Protein AF-R7FUY0-F1 (afdb_monomer_lite)

Foldseek 3Di:
DDDDDPPPPDDDDDDDDDQDFPVPAFAPPPQFPQQPPPRHGRPSDWDWDDPPDPDPVRTDGPNGDGRDD

Sequence (69 aa):
MEFEKKDTLGTDKATCKTCKKNGGVSCDVTNCVYHDGDCTCKADRINVGPSYATSCTDTVCATFKQKNI

pLDDT: mean 76.5, std 16.21, range [38.16, 92.06]

Structure (mmCIF, N/CA/C/O backbone):
data_AF-R7FUY0-F1
#
_entry.id   AF-R7FUY0-F1
#
loop_
_atom_site.group_PDB
_atom_site.id
_atom_site.type_symbol
_atom_site.label_atom_id
_atom_site.label_alt_id
_atom_site.label_comp_id
_atom_site.label_asym_id
_atom_site.label_entity_id
_atom_site.label_seq_id
_atom_site.pdbx_PDB_ins_code
_atom_site.Cartn_x
_atom_site.Cartn_y
_atom_site.Cartn_z
_atom_site.occupancy
_atom_site.B_iso_or_equiv
_atom_site.auth_seq_id
_atom_site.auth_comp_id
_atom_site.auth_asym_id
_atom_site.auth_atom_id
_atom_site.pdbx_PDB_model_num
ATOM 1 N N . MET A 1 1 ? 31.525 -23.858 9.529 1.00 38.16 1 MET A N 1
ATOM 2 C CA . MET A 1 1 ? 30.848 -22.881 10.403 1.00 38.16 1 MET A CA 1
ATOM 3 C C . MET A 1 1 ? 29.920 -22.084 9.501 1.00 38.16 1 MET A C 1
ATOM 5 O O . MET A 1 1 ? 30.353 -21.145 8.857 1.00 38.16 1 MET A O 1
ATOM 9 N N . GLU A 1 2 ? 28.901 -22.758 8.986 1.00 46.72 2 GLU A N 1
ATOM 10 C CA . GLU A 1 2 ? 27.545 -22.927 9.540 1.00 46.72 2 GLU A CA 1
ATOM 11 C C . GLU A 1 2 ? 26.609 -21.859 8.975 1.00 46.72 2 GLU A C 1
ATOM 13 O O . GLU A 1 2 ? 26.656 -20.684 9.310 1.00 46.72 2 GLU A O 1
ATOM 18 N N . PHE A 1 3 ? 25.817 -22.326 8.016 1.00 42.69 3 PHE A N 1
ATOM 19 C CA . PHE A 1 3 ? 24.766 -21.615 7.317 1.00 42.69 3 PHE A CA 1
ATOM 20 C C . PHE A 1 3 ? 23.506 -21.792 8.172 1.00 42.69 3 PHE A C 1
ATOM 22 O O . PHE A 1 3 ? 22.818 -22.808 8.047 1.00 42.69 3 PHE A O 1
ATOM 29 N N . GLU A 1 4 ? 23.223 -20.871 9.095 1.00 51.31 4 GLU A N 1
ATOM 30 C CA . GLU A 1 4 ? 21.973 -20.918 9.859 1.00 51.31 4 GLU A CA 1
ATOM 31 C C . GLU A 1 4 ? 20.800 -20.498 8.962 1.00 51.31 4 GLU A C 1
ATOM 33 O O . GLU A 1 4 ? 20.427 -19.333 8.863 1.00 51.31 4 GLU A O 1
ATOM 38 N N . LYS A 1 5 ? 20.204 -21.493 8.296 1.00 57.19 5 LYS A N 1
ATOM 39 C CA . LYS A 1 5 ? 18.831 -21.428 7.788 1.00 57.19 5 LYS A CA 1
ATOM 40 C C . LYS A 1 5 ? 17.884 -21.401 8.985 1.00 57.19 5 LYS A C 1
ATOM 42 O O . LYS A 1 5 ? 17.751 -22.425 9.654 1.00 57.19 5 LYS A O 1
ATOM 47 N N . LYS A 1 6 ? 17.199 -20.283 9.231 1.00 48.19 6 LYS A N 1
ATOM 48 C CA . LYS A 1 6 ? 16.027 -20.231 10.125 1.00 48.19 6 LYS A CA 1
ATOM 49 C C . LYS A 1 6 ? 14.927 -19.319 9.582 1.00 48.19 6 LYS A C 1
ATOM 51 O O . LYS A 1 6 ? 14.340 -18.535 10.317 1.00 48.19 6 LYS A O 1
ATOM 56 N N . ASP A 1 7 ? 14.554 -19.508 8.321 1.00 53.91 7 ASP A N 1
ATOM 57 C CA . ASP A 1 7 ? 13.192 -19.188 7.888 1.00 53.91 7 ASP A CA 1
ATOM 58 C C . ASP A 1 7 ? 12.293 -20.330 8.366 1.00 53.91 7 ASP A C 1
ATOM 60 O O . ASP A 1 7 ? 11.990 -21.277 7.640 1.00 53.91 7 ASP A O 1
ATOM 64 N N . THR A 1 8 ? 11.927 -20.302 9.647 1.00 54.28 8 THR A N 1
ATOM 65 C CA . THR A 1 8 ? 11.042 -21.317 10.232 1.00 54.28 8 THR A CA 1
ATOM 66 C C . THR A 1 8 ? 9.598 -21.012 9.830 1.00 54.28 8 THR A C 1
ATOM 68 O O . THR A 1 8 ? 8.762 -20.692 10.668 1.00 54.28 8 THR A O 1
ATOM 71 N N . LEU A 1 9 ? 9.285 -21.106 8.534 1.00 55.06 9 LEU A N 1
ATOM 72 C CA . LEU A 1 9 ? 7.908 -21.229 8.052 1.00 55.06 9 LEU A CA 1
ATOM 73 C C . LEU A 1 9 ? 7.572 -22.721 7.923 1.00 55.06 9 LEU A C 1
ATOM 75 O O . LEU A 1 9 ? 7.337 -23.249 6.840 1.00 55.06 9 LEU A O 1
ATOM 79 N N . GLY A 1 10 ? 7.619 -23.412 9.062 1.00 48.72 10 GLY A N 1
ATOM 80 C CA . GLY A 1 10 ? 7.234 -24.810 9.204 1.00 48.72 10 GLY A CA 1
ATOM 81 C C . GLY A 1 10 ? 5.821 -24.916 9.761 1.00 48.72 10 GLY A C 1
ATOM 82 O O . GLY A 1 10 ? 5.627 -24.826 10.969 1.00 48.72 10 GLY A O 1
ATOM 83 N N . THR A 1 11 ? 4.839 -25.059 8.873 1.00 42.09 11 THR A N 1
ATOM 84 C CA . THR A 1 11 ? 3.743 -26.046 8.958 1.00 42.09 11 THR A CA 1
ATOM 85 C C . THR A 1 11 ? 2.839 -25.881 7.736 1.00 42.09 11 THR A C 1
ATOM 87 O O . THR A 1 11 ? 1.925 -25.061 7.655 1.00 42.09 11 TH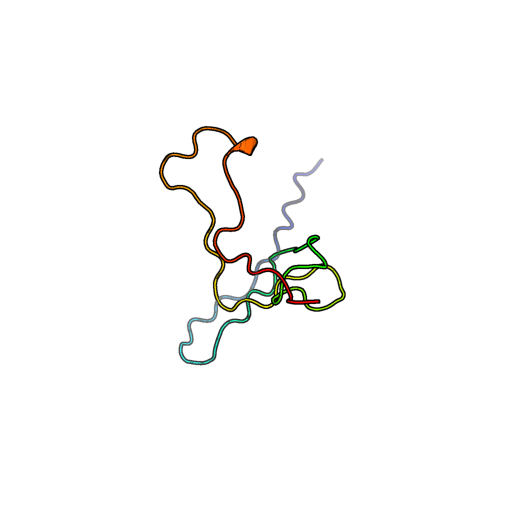R A O 1
ATOM 90 N N . ASP A 1 12 ? 3.155 -26.695 6.743 1.00 64.19 12 ASP A N 1
ATOM 91 C CA . ASP A 1 12 ? 2.245 -27.317 5.796 1.00 64.19 12 ASP A CA 1
ATOM 92 C C . ASP A 1 12 ? 0.862 -27.636 6.403 1.00 64.19 12 ASP A C 1
ATOM 94 O O . ASP A 1 12 ? 0.640 -28.648 7.057 1.00 64.19 12 ASP A O 1
ATOM 98 N N . LYS A 1 13 ? -0.132 -26.782 6.136 1.00 53.31 13 LYS A N 1
ATOM 99 C CA . LYS A 1 13 ? -1.541 -27.189 6.193 1.00 53.31 13 LYS A CA 1
ATOM 100 C C . LYS A 1 13 ? -2.348 -26.467 5.128 1.00 53.31 13 LYS A C 1
ATOM 102 O O . LYS A 1 13 ? -2.728 -25.305 5.263 1.00 53.31 13 LYS A O 1
ATOM 107 N N . ALA A 1 14 ? -2.658 -27.186 4.056 1.00 69.75 14 ALA A N 1
ATOM 108 C CA . ALA A 1 14 ? -3.722 -26.802 3.147 1.00 69.75 14 ALA A CA 1
ATOM 109 C C . ALA A 1 14 ? -5.059 -26.830 3.907 1.00 69.75 14 ALA A C 1
ATOM 111 O O . ALA A 1 14 ? -5.559 -27.903 4.244 1.00 69.75 14 ALA A O 1
ATOM 112 N N . THR A 1 15 ? -5.665 -25.676 4.208 1.00 53.91 15 THR A N 1
ATOM 113 C CA . THR A 1 15 ? -7.122 -25.597 4.426 1.00 53.91 15 THR A CA 1
ATOM 114 C C . THR A 1 15 ? -7.669 -24.187 4.162 1.00 53.91 15 THR A C 1
ATOM 116 O O . THR A 1 15 ? -7.146 -23.181 4.630 1.00 53.91 15 THR A O 1
ATOM 119 N N . CYS A 1 16 ? -8.722 -24.145 3.349 1.00 63.41 16 CYS A N 1
ATOM 120 C CA . CYS A 1 16 ? -9.492 -22.983 2.912 1.00 63.41 16 CYS A CA 1
ATOM 121 C C . CYS A 1 16 ? -10.482 -22.505 4.008 1.00 63.41 16 CYS A C 1
ATOM 123 O O . CYS A 1 16 ? -10.903 -23.321 4.823 1.00 63.41 16 CYS A O 1
ATOM 125 N N . LYS A 1 17 ? -10.940 -21.239 3.916 1.00 63.69 17 LYS A N 1
ATOM 126 C CA . LYS A 1 17 ? -12.217 -20.677 4.446 1.00 63.69 17 LYS A CA 1
ATOM 127 C C . LYS A 1 17 ? -12.264 -19.775 5.697 1.00 63.69 17 LYS A C 1
ATOM 129 O O . LYS A 1 17 ? -13.370 -19.502 6.151 1.00 63.69 17 LYS A O 1
ATOM 134 N N . THR A 1 18 ? -11.171 -19.164 6.162 1.00 59.03 18 THR A N 1
ATOM 135 C CA . THR A 1 18 ? -11.312 -18.034 7.114 1.00 59.03 18 THR A CA 1
ATOM 136 C C . THR A 1 18 ? -10.269 -16.949 6.868 1.00 59.03 18 THR A C 1
ATOM 138 O O . THR A 1 18 ? -9.091 -17.243 6.684 1.00 59.03 18 THR A O 1
ATOM 141 N N . CYS A 1 19 ? -10.743 -15.705 6.788 1.00 56.38 19 CYS A N 1
ATOM 142 C CA . CYS A 1 19 ? -10.050 -14.498 6.338 1.00 56.38 19 CYS A CA 1
ATOM 143 C C . CYS A 1 19 ? -8.634 -14.378 6.919 1.00 56.38 19 CYS A C 1
ATOM 145 O O . CYS A 1 19 ? -8.455 -14.177 8.123 1.00 56.38 19 CYS A O 1
ATOM 147 N N . LYS A 1 20 ? -7.625 -14.525 6.053 1.00 60.22 20 LYS A N 1
ATOM 148 C CA . LYS A 1 20 ? -6.223 -14.340 6.419 1.00 60.22 20 LYS A CA 1
ATOM 149 C C . LYS A 1 20 ? -5.994 -12.853 6.658 1.00 60.22 20 LYS A C 1
ATOM 151 O O . 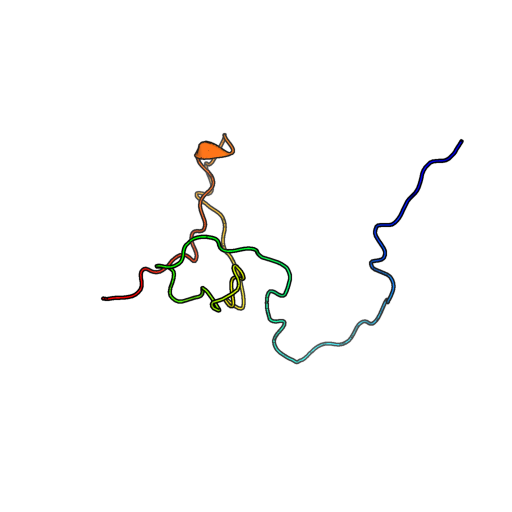LYS A 1 20 ? -5.792 -12.108 5.706 1.00 60.22 20 LYS A O 1
ATOM 156 N N . LYS A 1 21 ? -6.011 -12.435 7.924 1.00 60.06 21 LYS A N 1
ATOM 157 C CA . LYS A 1 21 ? -5.422 -11.152 8.320 1.00 60.06 21 LYS A CA 1
ATOM 158 C C . LYS A 1 21 ? -3.988 -11.111 7.784 1.00 60.06 21 LYS A C 1
ATOM 160 O O . LYS A 1 21 ? -3.281 -12.122 7.832 1.00 60.06 21 LYS A O 1
ATOM 165 N N . ASN A 1 22 ? -3.565 -9.965 7.270 1.00 69.56 22 ASN A N 1
ATOM 166 C CA . ASN A 1 22 ? -2.219 -9.713 6.759 1.00 69.56 22 ASN A CA 1
ATOM 167 C C . ASN A 1 22 ? -1.188 -9.633 7.911 1.00 69.56 22 ASN A C 1
ATOM 169 O O . ASN A 1 22 ? -0.569 -8.601 8.145 1.00 69.56 22 ASN A O 1
ATOM 173 N N . GLY A 1 23 ? -0.983 -10.738 8.634 1.00 65.56 23 GLY A N 1
ATOM 174 C CA . GLY A 1 23 ? -0.185 -10.814 9.869 1.00 65.56 23 GLY A CA 1
ATOM 175 C C . GLY A 1 23 ? 1.331 -10.632 9.722 1.00 65.56 23 GLY A C 1
ATOM 176 O O . GLY A 1 23 ? 2.077 -11.154 10.539 1.00 65.56 23 GLY A O 1
ATOM 177 N N . GLY A 1 24 ? 1.795 -9.944 8.682 1.00 77.12 24 GLY A N 1
ATOM 178 C CA . GLY A 1 24 ? 3.216 -9.702 8.432 1.00 77.12 24 GLY A CA 1
ATOM 179 C C . GLY A 1 24 ? 3.508 -8.423 7.652 1.00 77.12 24 GLY A C 1
ATOM 180 O O . GLY A 1 24 ? 4.618 -8.271 7.157 1.00 77.12 24 GLY A O 1
ATOM 181 N N . VAL A 1 25 ? 2.532 -7.520 7.495 1.00 86.75 25 VAL A N 1
ATOM 182 C CA . VAL A 1 25 ? 2.775 -6.225 6.848 1.00 86.75 25 VAL A CA 1
ATOM 183 C C . VAL A 1 25 ? 2.941 -5.159 7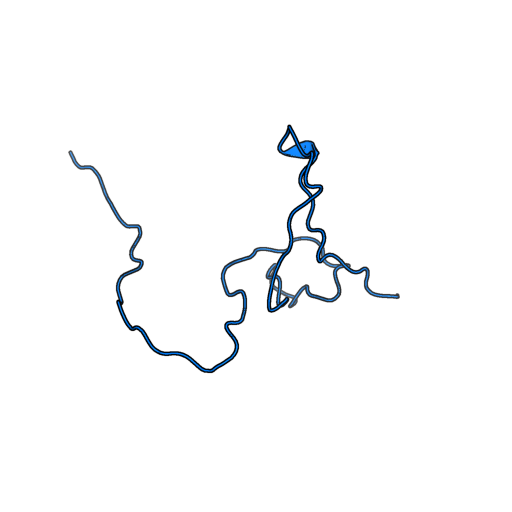.917 1.00 86.75 25 VAL A C 1
ATOM 185 O O . VAL A 1 25 ? 1.971 -4.791 8.581 1.00 86.75 25 VAL A O 1
ATOM 188 N N . SER A 1 26 ? 4.150 -4.622 8.034 1.00 87.31 26 SER A N 1
ATOM 189 C CA . SER A 1 26 ? 4.403 -3.441 8.853 1.00 87.31 26 SER A CA 1
ATOM 190 C C . SER A 1 26 ? 3.797 -2.200 8.197 1.00 87.31 26 SER A C 1
ATOM 192 O O . SER A 1 26 ? 3.884 -2.008 6.984 1.00 87.31 26 SER A O 1
ATOM 194 N N . CYS A 1 27 ? 3.145 -1.364 8.994 1.00 88.75 27 CYS A N 1
ATOM 195 C CA . CYS A 1 27 ? 2.613 -0.078 8.577 1.00 88.75 27 CYS A CA 1
ATOM 196 C C . CYS A 1 27 ? 3.069 0.961 9.584 1.00 88.75 27 CYS A C 1
ATOM 198 O O . CYS A 1 27 ? 2.491 1.053 10.656 1.00 88.75 27 CYS A O 1
ATOM 200 N N . ASP A 1 28 ? 4.048 1.775 9.209 1.00 90.44 28 ASP A N 1
ATOM 201 C CA . ASP A 1 28 ? 4.517 2.888 10.047 1.00 90.44 28 ASP A CA 1
ATOM 202 C C . ASP A 1 28 ? 3.639 4.140 9.893 1.00 90.44 28 ASP A C 1
ATOM 204 O O . ASP A 1 28 ? 3.758 5.123 10.623 1.00 90.44 28 ASP A O 1
ATOM 208 N N . VAL A 1 29 ? 2.723 4.122 8.921 1.00 89.81 29 VAL A N 1
ATOM 209 C CA . VAL A 1 29 ? 1.846 5.253 8.624 1.00 89.81 29 VAL A CA 1
ATOM 210 C C . VAL A 1 29 ? 0.704 5.298 9.642 1.00 89.81 29 VAL A C 1
ATOM 212 O O . VAL A 1 29 ? -0.348 4.692 9.444 1.00 89.81 29 VAL A O 1
ATOM 215 N N . THR A 1 30 ? 0.888 6.049 10.728 1.00 90.25 30 THR A N 1
ATOM 216 C CA . THR A 1 30 ? -0.093 6.196 11.827 1.00 90.25 30 THR A CA 1
ATOM 217 C C . THR A 1 30 ? -1.434 6.786 11.373 1.00 90.25 30 THR A C 1
ATOM 219 O O . THR A 1 30 ? -2.498 6.448 11.910 1.00 90.25 30 THR A O 1
ATOM 222 N N . ASN A 1 31 ? -1.391 7.607 10.320 1.00 91.25 31 ASN A N 1
ATOM 223 C CA . ASN A 1 31 ? -2.556 8.196 9.661 1.00 91.25 31 ASN A CA 1
ATOM 224 C C . ASN A 1 31 ? -3.244 7.239 8.658 1.00 91.25 31 ASN A C 1
ATOM 226 O O . ASN A 1 31 ? -4.172 7.625 7.960 1.00 91.25 31 ASN A O 1
ATOM 230 N N . CYS A 1 32 ? -2.813 5.983 8.537 1.00 90.75 32 CYS A N 1
ATOM 231 C CA . CYS A 1 32 ? -3.487 4.997 7.690 1.00 90.75 32 CYS A CA 1
ATOM 232 C C . CYS A 1 32 ? -4.648 4.350 8.445 1.00 90.75 32 CYS A C 1
ATOM 234 O O . CYS A 1 32 ? -4.416 3.777 9.504 1.00 90.75 32 CYS A O 1
ATOM 236 N N . VAL A 1 33 ? -5.873 4.338 7.909 1.00 92.06 33 VAL A N 1
ATOM 237 C CA . VAL A 1 33 ? -7.049 3.708 8.562 1.00 92.06 33 VAL A CA 1
ATOM 238 C C . VAL A 1 33 ? -6.822 2.248 8.955 1.00 92.06 33 VAL A C 1
ATOM 240 O O . VAL A 1 33 ? -7.443 1.765 9.894 1.00 92.06 33 VAL A O 1
ATOM 243 N N . TYR A 1 34 ? -5.923 1.560 8.250 1.00 90.50 34 TYR A N 1
ATOM 244 C CA . TYR A 1 34 ? -5.578 0.164 8.489 1.00 90.50 34 TYR A CA 1
ATOM 245 C C . TYR A 1 34 ? -4.436 -0.020 9.496 1.00 90.50 34 TYR A C 1
ATOM 247 O O . TYR A 1 34 ? -4.042 -1.152 9.740 1.00 90.50 34 TYR A O 1
ATOM 255 N N . HIS A 1 35 ? -3.880 1.050 10.059 1.00 89.44 35 HIS A N 1
ATOM 256 C CA . HIS A 1 35 ? -2.861 0.979 11.103 1.00 89.44 35 HIS A CA 1
ATOM 257 C C . HIS A 1 35 ? -3.481 0.506 12.423 1.00 89.44 35 HIS A C 1
ATOM 259 O O . HIS A 1 35 ? -4.335 1.208 12.975 1.00 89.44 35 HIS A O 1
ATOM 265 N N . ASP A 1 36 ? -3.034 -0.645 12.932 1.00 84.81 36 ASP A N 1
ATOM 266 C CA . ASP A 1 36 ? -3.597 -1.301 14.126 1.00 84.81 36 ASP A CA 1
ATOM 267 C C . ASP A 1 36 ? -3.225 -0.598 15.445 1.00 84.81 36 ASP A C 1
ATOM 269 O O . ASP A 1 36 ? -3.976 -0.672 16.408 1.00 84.81 36 ASP A O 1
ATOM 273 N N . GLY A 1 37 ? -2.125 0.163 15.463 1.00 82.00 37 GLY A N 1
ATOM 274 C CA . GLY A 1 37 ? -1.614 0.858 16.655 1.00 82.00 37 GLY A CA 1
ATOM 275 C C . GLY A 1 37 ? -0.159 0.502 16.948 1.00 82.00 37 GLY A C 1
ATOM 276 O O . GLY A 1 37 ? 0.629 1.386 17.264 1.00 82.00 37 GLY A O 1
ATOM 277 N N . ASP A 1 38 ? 0.206 -0.754 16.698 1.00 80.38 38 ASP A N 1
ATOM 278 C CA . ASP A 1 38 ? 1.522 -1.340 16.984 1.00 80.38 38 ASP A CA 1
ATOM 279 C C . ASP A 1 38 ? 2.376 -1.536 15.714 1.00 80.38 38 ASP A C 1
ATOM 281 O O . ASP A 1 38 ? 3.010 -2.572 15.520 1.00 80.38 38 ASP A O 1
ATOM 285 N N . CYS A 1 39 ? 2.340 -0.570 14.791 1.00 83.75 39 CYS A N 1
ATOM 286 C CA . CYS A 1 39 ? 3.072 -0.593 13.513 1.00 83.75 39 CYS A CA 1
ATOM 287 C C . CYS A 1 39 ? 2.700 -1.737 12.555 1.00 83.75 39 CYS A C 1
ATOM 289 O O . CYS A 1 39 ? 3.488 -2.107 11.683 1.00 83.75 39 CYS A O 1
ATOM 291 N N . THR A 1 40 ? 1.499 -2.307 12.667 1.00 86.19 40 THR A N 1
ATOM 292 C CA . THR A 1 40 ? 1.014 -3.334 11.735 1.00 86.19 40 THR A CA 1
ATOM 293 C C . THR A 1 40 ? -0.137 -2.813 10.883 1.00 86.19 40 THR A C 1
ATOM 295 O O . THR A 1 40 ? -0.984 -2.027 11.319 1.00 86.19 40 THR A O 1
ATOM 298 N N . CYS A 1 41 ? -0.153 -3.228 9.618 1.00 87.56 41 CYS A N 1
ATOM 299 C CA . CYS A 1 41 ? -1.301 -3.042 8.750 1.00 87.56 41 CYS A CA 1
ATOM 300 C C . CYS A 1 41 ? -2.311 -4.144 9.061 1.00 87.56 41 CYS A C 1
ATOM 302 O O . CYS A 1 41 ? -1.928 -5.304 9.099 1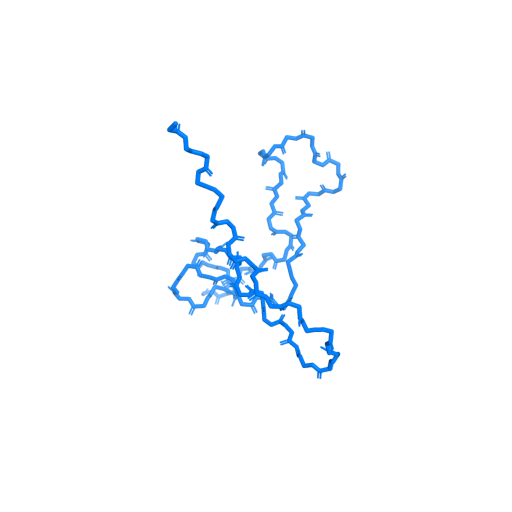.00 87.56 41 CYS A O 1
ATOM 304 N N . LYS A 1 42 ? -3.592 -3.805 9.179 1.00 88.38 42 LYS A N 1
ATOM 305 C CA . LYS A 1 42 ? -4.716 -4.729 9.390 1.00 88.38 42 LYS A CA 1
ATOM 306 C C . LYS A 1 42 ? -5.557 -4.951 8.126 1.00 88.38 42 LYS A C 1
ATOM 308 O O . LYS A 1 42 ? -6.650 -5.509 8.195 1.00 88.38 42 LYS A O 1
ATOM 313 N N . ALA A 1 43 ? -5.115 -4.443 6.976 1.00 85.88 43 ALA A N 1
ATOM 314 C CA . ALA A 1 43 ? -5.844 -4.602 5.724 1.00 85.88 43 ALA A CA 1
ATOM 315 C C . ALA A 1 43 ? -5.806 -6.068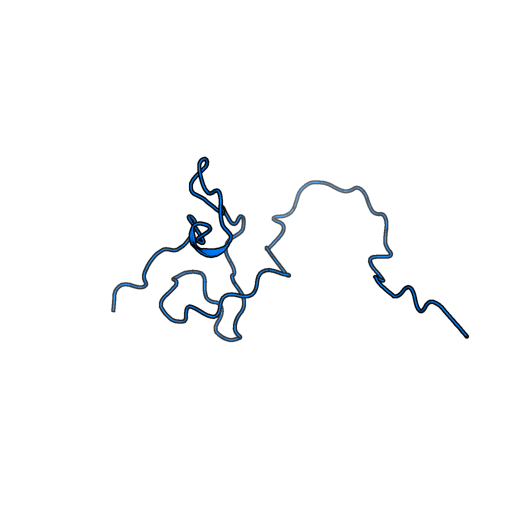 5.270 1.00 85.88 43 ALA A C 1
ATOM 317 O O . ALA A 1 43 ? -4.728 -6.607 5.055 1.00 85.88 43 ALA A O 1
ATOM 318 N N . ASP A 1 44 ? -6.954 -6.705 5.025 1.00 84.19 44 ASP A N 1
ATOM 319 C CA . ASP A 1 44 ? -6.996 -8.108 4.569 1.00 84.19 44 ASP A CA 1
ATOM 320 C C . ASP A 1 44 ? -6.119 -8.373 3.335 1.00 84.19 44 ASP A C 1
ATOM 322 O O . ASP A 1 44 ? -5.560 -9.457 3.165 1.00 84.19 44 ASP A O 1
ATOM 326 N N . ARG A 1 45 ? -5.978 -7.371 2.460 1.00 85.00 45 ARG A N 1
ATOM 327 C CA . ARG A 1 45 ? -5.049 -7.404 1.333 1.00 85.00 45 ARG A CA 1
ATOM 328 C C . ARG A 1 45 ? -4.361 -6.062 1.174 1.00 85.00 45 ARG A C 1
ATOM 330 O O . ARG A 1 45 ? -5.020 -5.023 1.153 1.00 85.00 45 ARG A O 1
ATOM 337 N N . ILE A 1 46 ? -3.051 -6.107 0.966 1.00 88.25 46 ILE A N 1
ATOM 338 C CA . ILE A 1 46 ? -2.290 -4.947 0.521 1.00 88.25 46 ILE A CA 1
ATOM 339 C C . ILE A 1 46 ? -2.090 -4.992 -0.988 1.00 88.25 46 ILE A C 1
ATOM 341 O O . ILE A 1 46 ? -1.831 -6.040 -1.580 1.00 88.25 46 ILE A O 1
ATOM 345 N N . ASN A 1 47 ? -2.219 -3.834 -1.608 1.00 89.31 47 ASN A N 1
ATOM 346 C CA . ASN A 1 47 ? -1.835 -3.580 -2.974 1.00 89.31 47 ASN A CA 1
ATOM 347 C C . ASN A 1 47 ? -0.647 -2.632 -2.918 1.00 89.31 47 ASN A C 1
ATOM 349 O O . ASN A 1 47 ? -0.710 -1.584 -2.279 1.00 89.31 47 ASN A O 1
ATOM 353 N N . VAL A 1 48 ? 0.431 -3.022 -3.583 1.00 89.44 48 VAL A N 1
ATOM 354 C CA . VAL A 1 48 ? 1.592 -2.169 -3.806 1.00 89.44 48 VAL A CA 1
ATOM 355 C C . VAL A 1 48 ? 1.559 -1.774 -5.273 1.00 89.44 48 VAL A C 1
ATOM 357 O O . VAL A 1 48 ? 1.312 -2.615 -6.137 1.00 89.44 48 VAL A O 1
ATO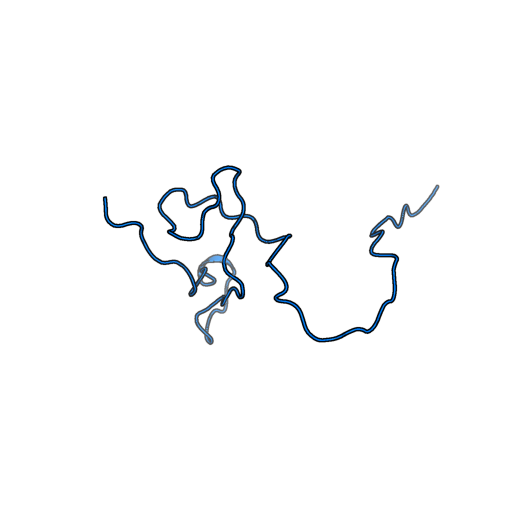M 360 N N . GLY A 1 49 ? 1.728 -0.492 -5.547 1.00 91.25 49 GLY A N 1
ATOM 361 C CA . GLY A 1 49 ? 1.699 0.047 -6.900 1.00 91.25 49 GLY A CA 1
ATOM 362 C C . GLY A 1 49 ? 2.491 1.346 -6.980 1.00 91.25 49 GLY A C 1
ATOM 363 O O . GLY A 1 49 ? 3.065 1.752 -5.968 1.00 91.25 49 GLY A O 1
ATOM 364 N N . PRO A 1 50 ? 2.510 2.007 -8.147 1.00 85.31 50 PRO A N 1
ATOM 365 C CA . PRO A 1 50 ? 1.755 1.700 -9.370 1.00 85.31 50 PRO A CA 1
ATOM 366 C C . PRO A 1 50 ? 2.371 0.568 -10.219 1.00 85.31 50 PRO A C 1
ATOM 368 O O . PRO A 1 50 ? 3.500 0.151 -9.993 1.00 85.31 50 PRO A O 1
ATOM 371 N N . SER A 1 51 ? 1.640 0.057 -11.220 1.00 86.69 51 SER A N 1
ATOM 372 C CA . SER A 1 51 ? 2.071 -1.077 -12.071 1.00 86.69 51 SER A CA 1
ATOM 373 C C . SER A 1 51 ? 3.305 -0.800 -12.936 1.00 86.69 51 SER A C 1
ATOM 375 O O . SER A 1 51 ? 3.901 -1.729 -13.469 1.00 86.69 51 SER A O 1
ATOM 377 N N . TYR A 1 52 ? 3.655 0.473 -13.099 1.00 88.31 52 TYR A N 1
ATOM 378 C CA . TYR A 1 52 ? 4.825 0.947 -13.833 1.00 88.31 52 TYR A CA 1
ATOM 379 C C . TYR A 1 52 ? 5.968 1.377 -12.900 1.00 88.31 52 TYR A C 1
ATOM 381 O O . TYR A 1 52 ? 6.901 2.027 -13.357 1.00 88.31 52 TYR A O 1
ATOM 389 N N . ALA A 1 53 ? 5.893 1.066 -11.600 1.00 88.50 53 ALA A N 1
ATOM 390 C CA . ALA A 1 53 ? 6.983 1.334 -10.670 1.00 88.50 53 ALA A CA 1
ATOM 391 C C . ALA A 1 53 ? 8.264 0.638 -11.155 1.00 88.50 53 ALA A C 1
ATOM 393 O O . ALA A 1 53 ? 8.282 -0.576 -11.362 1.00 88.50 53 ALA A O 1
ATOM 394 N N . THR A 1 54 ? 9.326 1.418 -11.347 1.00 88.50 54 THR A N 1
ATOM 395 C CA . THR A 1 54 ? 10.633 0.909 -11.804 1.00 88.50 54 THR A CA 1
ATOM 396 C C . THR A 1 54 ? 11.673 0.933 -10.696 1.00 88.50 54 THR A C 1
ATOM 398 O O . THR A 1 54 ? 12.653 0.192 -10.750 1.00 88.50 54 THR A O 1
ATOM 401 N N . SER A 1 55 ? 11.433 1.752 -9.673 1.00 88.25 55 SER A N 1
ATOM 402 C CA . SER A 1 55 ? 12.289 1.917 -8.509 1.00 88.25 55 SER A CA 1
ATOM 403 C C . SER A 1 55 ? 11.510 1.650 -7.226 1.00 88.25 55 SER A C 1
ATOM 405 O O . SER A 1 55 ? 10.295 1.834 -7.153 1.00 88.25 55 SER A O 1
ATOM 407 N N . CYS A 1 56 ? 12.221 1.264 -6.169 1.00 83.69 56 CYS A N 1
ATOM 408 C CA . CYS A 1 56 ? 11.639 1.088 -4.836 1.00 83.69 56 CYS A CA 1
ATOM 409 C C . CYS A 1 56 ? 11.011 2.378 -4.282 1.00 83.69 56 CYS A C 1
ATOM 411 O O . CYS A 1 56 ? 10.062 2.322 -3.507 1.00 83.69 56 CYS A O 1
ATOM 413 N N . THR A 1 57 ? 11.490 3.543 -4.717 1.00 86.31 57 THR A N 1
ATOM 414 C CA . THR A 1 57 ? 10.909 4.848 -4.377 1.00 86.31 57 THR A CA 1
ATOM 415 C C . THR A 1 57 ? 9.547 5.086 -5.023 1.00 86.31 57 THR A C 1
ATOM 417 O O . THR A 1 57 ? 8.768 5.882 -4.508 1.00 86.31 57 THR A O 1
ATOM 420 N N . ASP A 1 58 ? 9.252 4.400 -6.132 1.00 85.81 58 ASP A N 1
ATOM 421 C CA . ASP A 1 58 ? 7.974 4.515 -6.840 1.00 85.81 58 ASP A CA 1
ATOM 422 C C . ASP A 1 58 ? 6.905 3.624 -6.200 1.00 85.81 58 ASP A C 1
ATOM 424 O O . ASP A 1 58 ? 5.710 3.863 -6.366 1.00 85.81 58 ASP A O 1
ATOM 428 N N . THR A 1 59 ? 7.324 2.575 -5.485 1.00 87.69 59 THR A N 1
ATOM 429 C CA . THR A 1 59 ? 6.404 1.630 -4.856 1.00 87.69 59 THR A CA 1
ATOM 430 C C . THR A 1 59 ? 5.813 2.218 -3.581 1.00 87.69 59 THR A C 1
ATOM 432 O O . THR A 1 59 ? 6.521 2.486 -2.614 1.00 87.69 59 THR A O 1
ATOM 435 N N . VAL A 1 60 ? 4.491 2.368 -3.558 1.00 89.00 60 VAL A N 1
ATOM 436 C CA . VAL A 1 60 ? 3.725 2.826 -2.395 1.00 89.00 60 VAL A CA 1
ATOM 437 C C . VAL A 1 60 ? 2.608 1.844 -2.059 1.00 89.00 60 VAL A C 1
ATOM 439 O O . VAL A 1 60 ? 2.145 1.070 -2.903 1.00 89.00 60 VAL A O 1
ATOM 442 N N . CYS A 1 61 ? 2.144 1.877 -0.808 1.00 90.00 61 CYS A N 1
ATOM 443 C CA . CYS A 1 61 ? 0.961 1.129 -0.396 1.00 90.00 61 CYS A CA 1
ATOM 444 C C . CYS A 1 61 ? -0.281 1.745 -1.056 1.00 90.00 61 CYS A C 1
ATOM 446 O O . CYS A 1 61 ? -0.850 2.710 -0.555 1.00 90.00 61 CYS A O 1
ATOM 448 N N . ALA A 1 62 ? -0.727 1.174 -2.172 1.00 90.69 62 ALA A N 1
ATOM 449 C CA . ALA A 1 62 ? -1.939 1.585 -2.877 1.00 90.69 62 ALA A CA 1
ATOM 450 C C . ALA A 1 62 ? -3.220 1.295 -2.071 1.00 90.69 62 ALA A C 1
ATOM 452 O O . ALA A 1 62 ? -4.265 1.882 -2.336 1.00 90.69 62 ALA A O 1
ATOM 453 N N . THR A 1 63 ? -3.147 0.417 -1.064 1.00 90.62 63 THR A N 1
ATOM 454 C CA . THR A 1 63 ? -4.236 0.211 -0.092 1.00 90.62 63 THR A CA 1
ATOM 455 C C . THR A 1 63 ? -4.323 1.336 0.944 1.00 90.62 63 THR A C 1
ATOM 457 O O . THR A 1 63 ? -5.290 1.382 1.701 1.00 90.62 63 THR A O 1
ATOM 460 N N . PHE A 1 64 ? -3.349 2.247 1.014 1.00 91.88 64 PHE A N 1
ATOM 461 C CA . PHE A 1 64 ? -3.378 3.348 1.969 1.00 91.88 64 PHE A CA 1
ATOM 462 C C . PHE A 1 64 ? -4.666 4.170 1.834 1.00 91.88 64 PHE A C 1
ATOM 464 O O . PHE A 1 64 ? -5.043 4.618 0.753 1.00 91.88 64 PHE A O 1
ATOM 471 N N . LYS A 1 65 ? -5.323 4.397 2.971 1.00 91.50 65 LYS A N 1
ATOM 472 C CA . LYS A 1 65 ? -6.406 5.366 3.107 1.00 91.50 65 LYS A CA 1
ATOM 473 C C . LYS A 1 65 ? -6.122 6.212 4.329 1.00 91.50 65 LYS A C 1
ATOM 475 O O . LYS A 1 65 ? -5.834 5.667 5.395 1.00 91.50 65 LYS A O 1
ATOM 480 N N . GLN A 1 66 ? -6.209 7.521 4.165 1.00 91.62 66 GLN A N 1
ATOM 481 C CA . GLN A 1 66 ? -5.998 8.471 5.244 1.00 91.62 66 GLN A CA 1
ATOM 482 C C . GLN A 1 66 ? -7.144 8.384 6.264 1.00 91.62 66 GLN A C 1
ATOM 484 O O . GLN A 1 66 ? -8.312 8.296 5.875 1.00 91.62 66 GLN A O 1
ATOM 489 N N . LYS A 1 67 ? -6.829 8.400 7.565 1.00 89.75 67 LYS A N 1
ATOM 490 C CA . LYS A 1 67 ? -7.828 8.605 8.621 1.00 89.75 67 LYS A CA 1
ATOM 491 C C . LYS A 1 67 ? -8.299 10.052 8.515 1.00 89.75 67 LYS A C 1
ATOM 493 O O . LYS A 1 67 ? -7.485 10.969 8.543 1.00 89.75 67 LYS A O 1
ATOM 498 N N . ASN A 1 68 ? -9.602 10.259 8.362 1.00 76.88 68 ASN A N 1
ATOM 499 C CA . ASN A 1 68 ? -10.151 11.605 8.458 1.00 76.88 68 ASN A CA 1
ATOM 500 C C . ASN A 1 68 ? -10.053 12.029 9.933 1.00 76.88 68 ASN A C 1
ATOM 502 O O . ASN A 1 68 ? -10.614 11.345 10.791 1.00 76.88 68 ASN A O 1
ATOM 506 N N . ILE A 1 69 ? -9.280 13.080 10.205 1.00 59.28 69 ILE A N 1
ATOM 507 C CA . ILE A 1 69 ? -9.034 13.674 11.528 1.00 59.28 69 ILE A CA 1
ATOM 508 C C . ILE A 1 69 ? -9.768 15.004 11.607 1.00 59.28 69 ILE A C 1
ATOM 510 O O . ILE A 1 69 ? -9.752 15.725 10.583 1.00 59.28 69 ILE A O 1
#

Radius of gyration: 16.13 Å; chains: 1; bounding box: 43×41×31 Å

Secondary structure (DSSP, 8-state):
-----------------S----TT-B---TTBTTB-SSSBB--SS--EE-TT--STTT-EETT--BPP-